Protein AF-A0A8T4R463-F1 (afdb_monomer_lite)

Sequence (138 aa):
LLFAGKDFIAYKFAEGEYIKDYVLQQGRKNIISALKETFRQCFILDKMKLTKEEMHRPLKHVIIGRNKVTLIDFERGHYDMSPKNVTQFCQFIRTGRFAEALKNKKIFIDEALLLSLAKDYKKQPTGKNFRRIRALLK

pLDDT: mean 96.03, std 2.47, range [83.25, 98.56]

Structure (mmCIF, N/CA/C/O backbone):
data_AF-A0A8T4R463-F1
#
_entry.id   AF-A0A8T4R463-F1
#
loop_
_atom_site.group_PDB
_atom_site.id
_atom_site.type_symbol
_atom_site.label_atom_id
_atom_site.label_alt_id
_atom_site.label_comp_id
_atom_site.label_asym_id
_atom_site.label_entity_id
_atom_site.label_seq_id
_atom_site.pdbx_PDB_ins_code
_atom_site.Cartn_x
_atom_site.Cartn_y
_atom_site.Cartn_z
_atom_site.occupancy
_atom_site.B_iso_or_equiv
_atom_site.auth_seq_id
_atom_site.auth_comp_id
_atom_site.auth_asym_id
_atom_site.auth_atom_id
_atom_site.pdbx_PDB_model_num
ATOM 1 N N . LEU A 1 1 ? 2.125 -18.897 -13.673 1.00 86.81 1 LEU A N 1
ATOM 2 C CA . LEU A 1 1 ? 1.768 -18.821 -15.105 1.00 86.81 1 LEU A CA 1
ATOM 3 C C . LEU A 1 1 ? 1.261 -20.197 -15.522 1.00 86.81 1 LEU A C 1
ATOM 5 O O . LEU A 1 1 ? 1.784 -21.164 -14.987 1.00 86.81 1 LEU A O 1
ATOM 9 N N . LEU A 1 2 ? 0.224 -20.287 -16.356 1.00 93.75 2 LEU A N 1
ATOM 10 C CA . LEU A 1 2 ? -0.285 -21.556 -16.895 1.00 93.75 2 LEU A CA 1
ATOM 11 C C . LEU A 1 2 ? 0.281 -21.800 -18.298 1.00 93.75 2 LEU A C 1
ATOM 13 O O . LEU A 1 2 ? 0.847 -22.855 -18.542 1.00 93.75 2 LEU A O 1
ATOM 17 N N . PHE A 1 3 ? 0.183 -20.809 -19.184 1.00 95.00 3 PHE A N 1
ATOM 18 C CA . PHE A 1 3 ? 0.837 -20.799 -20.494 1.00 95.00 3 PHE A CA 1
ATOM 19 C C . PHE A 1 3 ? 0.942 -19.358 -21.012 1.00 95.00 3 PHE A C 1
ATOM 21 O O . PHE A 1 3 ? 0.271 -18.461 -20.502 1.00 95.00 3 PHE A O 1
ATOM 28 N N . ALA A 1 4 ? 1.805 -19.121 -21.993 1.00 95.31 4 ALA A N 1
ATOM 29 C CA . ALA A 1 4 ? 1.944 -17.836 -22.667 1.00 95.31 4 ALA A CA 1
ATOM 30 C C . ALA A 1 4 ? 2.106 -18.076 -24.169 1.00 95.31 4 ALA A C 1
ATOM 32 O O . ALA A 1 4 ? 2.756 -19.038 -24.574 1.00 95.31 4 ALA A O 1
ATOM 33 N N . GLY A 1 5 ? 1.485 -17.220 -24.970 1.00 95.25 5 GLY A N 1
ATOM 34 C CA . GLY A 1 5 ? 1.681 -17.152 -26.411 1.00 95.25 5 GLY A CA 1
ATOM 35 C C . GLY A 1 5 ? 2.408 -15.869 -26.793 1.00 95.25 5 GLY A C 1
ATOM 36 O O . GLY A 1 5 ? 2.876 -15.126 -25.933 1.00 95.25 5 GLY A O 1
ATOM 37 N N . LYS A 1 6 ? 2.465 -15.593 -28.096 1.00 94.44 6 LYS A N 1
ATOM 38 C CA . LYS A 1 6 ? 3.081 -14.371 -28.628 1.00 94.44 6 LYS A CA 1
ATOM 39 C C . LYS A 1 6 ? 2.436 -13.097 -28.063 1.00 94.44 6 LYS A C 1
ATOM 41 O O . LYS A 1 6 ? 3.151 -12.185 -27.671 1.00 94.44 6 LYS A O 1
ATOM 46 N N . ASP A 1 7 ? 1.106 -13.088 -27.971 1.00 94.50 7 ASP A N 1
ATOM 47 C CA . ASP A 1 7 ? 0.318 -11.885 -27.666 1.00 94.50 7 ASP A CA 1
ATOM 48 C C . ASP A 1 7 ? -0.610 -12.064 -26.451 1.00 94.50 7 ASP A C 1
ATOM 50 O O . ASP A 1 7 ? -1.527 -11.277 -26.233 1.00 94.50 7 ASP A O 1
ATOM 54 N N . PHE A 1 8 ? -0.414 -13.119 -25.652 1.00 91.62 8 PHE A N 1
ATOM 55 C CA . PHE A 1 8 ? -1.233 -13.347 -24.463 1.00 91.62 8 PHE A CA 1
ATOM 56 C C . PHE A 1 8 ? -0.485 -14.115 -23.371 1.00 91.62 8 PHE A C 1
ATOM 58 O O . PHE A 1 8 ? 0.406 -14.925 -23.633 1.00 91.62 8 PHE A O 1
ATOM 65 N N . ILE A 1 9 ? -0.926 -13.922 -22.128 1.00 93.00 9 ILE A N 1
ATOM 66 C CA . ILE A 1 9 ? -0.536 -14.741 -20.980 1.00 93.00 9 ILE A CA 1
ATOM 67 C C . ILE A 1 9 ? -1.785 -15.317 -20.316 1.00 93.00 9 ILE A C 1
ATOM 69 O O . ILE A 1 9 ? -2.769 -14.618 -20.090 1.00 93.00 9 ILE A O 1
ATOM 73 N N . ALA A 1 10 ? -1.738 -16.593 -19.959 1.00 93.75 10 ALA A N 1
ATOM 74 C CA . ALA A 1 10 ? -2.758 -17.257 -19.169 1.00 93.75 10 ALA A CA 1
ATOM 75 C C . ALA A 1 10 ? -2.162 -17.636 -17.814 1.00 93.75 10 ALA A C 1
ATOM 77 O O . ALA A 1 10 ? -1.112 -18.275 -17.717 1.00 93.75 10 ALA A O 1
ATOM 78 N N . TYR A 1 11 ? -2.823 -17.246 -16.733 1.00 93.62 11 TYR A N 1
ATOM 79 C CA . TYR A 1 11 ? -2.391 -17.528 -15.370 1.00 93.62 11 TYR A CA 1
ATOM 80 C C . TYR A 1 11 ? -3.568 -18.013 -14.533 1.00 93.62 11 TYR A C 1
ATOM 82 O O . TYR A 1 11 ? -4.726 -17.892 -14.925 1.00 93.62 11 TYR A O 1
ATOM 90 N N . LYS A 1 12 ? -3.262 -18.614 -13.380 1.00 93.12 12 LYS A N 1
ATOM 91 C CA . LYS A 1 12 ? -4.287 -19.132 -12.476 1.00 93.12 12 LYS A CA 1
ATOM 92 C C . LYS A 1 12 ? -5.266 -18.016 -12.124 1.00 93.12 12 LYS A C 1
ATOM 94 O O . LYS A 1 12 ? -4.830 -16.943 -11.704 1.00 93.12 12 LYS A O 1
ATOM 99 N N . PHE A 1 13 ? -6.560 -18.309 -12.241 1.00 93.69 13 PHE A N 1
ATOM 100 C CA . PHE A 1 13 ? -7.614 -17.373 -11.881 1.00 93.69 13 PHE A CA 1
ATOM 101 C C . PHE A 1 13 ? -7.396 -16.829 -10.460 1.00 93.69 13 PHE A C 1
ATOM 103 O O . PHE A 1 13 ? -7.123 -17.567 -9.502 1.00 93.69 13 PHE A O 1
ATOM 110 N N . ALA A 1 14 ? -7.447 -15.506 -10.340 1.00 94.69 14 ALA A N 1
ATOM 111 C CA . ALA A 1 14 ? -7.327 -14.822 -9.068 1.00 94.69 14 ALA A CA 1
ATOM 112 C C . ALA A 1 14 ? -8.698 -14.821 -8.383 1.00 94.69 14 ALA A C 1
ATOM 114 O O . ALA A 1 14 ? -9.494 -13.911 -8.567 1.00 94.69 14 ALA A O 1
ATOM 115 N N . GLU A 1 15 ? -8.971 -15.868 -7.608 1.00 95.12 15 GLU A N 1
ATOM 116 C CA . GLU A 1 15 ? -10.183 -15.957 -6.791 1.00 95.12 15 GLU A CA 1
ATOM 117 C C . GLU A 1 15 ? -10.199 -14.883 -5.695 1.00 95.12 15 GLU A C 1
ATOM 119 O O . GLU A 1 15 ? -9.210 -14.710 -4.970 1.00 95.12 15 GLU A O 1
ATOM 124 N N . GLY A 1 16 ? -11.338 -14.208 -5.539 1.00 96.62 16 GLY A N 1
ATOM 125 C CA . GLY A 1 16 ? -11.571 -13.234 -4.479 1.00 96.62 16 GLY A CA 1
ATOM 126 C C . GLY A 1 16 ? -12.399 -12.039 -4.930 1.00 96.62 16 GLY A C 1
ATOM 127 O O . GLY A 1 16 ? -12.944 -12.010 -6.031 1.00 96.62 16 GLY A O 1
ATOM 128 N N . GLU A 1 17 ? -12.458 -11.035 -4.063 1.00 97.31 17 GLU A N 1
ATOM 129 C CA . GLU A 1 17 ? -13.147 -9.772 -4.319 1.00 97.31 17 GLU A CA 1
ATOM 130 C C . GLU A 1 17 ? -12.141 -8.666 -4.637 1.00 97.31 17 GLU A C 1
ATOM 132 O O . GLU A 1 17 ? -11.020 -8.652 -4.121 1.00 97.31 17 GLU A O 1
ATOM 137 N N . TYR A 1 18 ? -12.541 -7.685 -5.443 1.00 98.19 18 TYR A N 1
ATOM 138 C CA . TYR A 1 18 ? -11.730 -6.486 -5.621 1.00 98.19 18 TYR A CA 1
ATOM 139 C C . TYR A 1 18 ? -11.623 -5.694 -4.316 1.00 98.19 18 TYR A C 1
ATOM 141 O O . TYR A 1 18 ? -12.586 -5.597 -3.557 1.00 98.19 18 TYR A O 1
ATOM 149 N N . ILE A 1 19 ? -10.481 -5.040 -4.087 1.00 97.81 19 ILE A N 1
ATOM 150 C CA . ILE A 1 19 ? -10.226 -4.247 -2.870 1.00 97.81 19 ILE A CA 1
ATOM 151 C C . ILE A 1 19 ? -11.325 -3.221 -2.558 1.00 97.81 19 ILE A C 1
ATOM 153 O O . ILE A 1 19 ? -11.635 -2.985 -1.390 1.00 97.81 19 ILE A O 1
ATOM 157 N N . LYS A 1 20 ? -11.934 -2.635 -3.597 1.00 96.69 20 LYS A N 1
ATOM 158 C CA . LYS A 1 20 ? -13.023 -1.658 -3.470 1.00 96.69 20 LYS A CA 1
ATOM 159 C C . LYS A 1 20 ? -14.304 -2.259 -2.884 1.00 96.69 20 LYS A C 1
ATOM 161 O O . LYS A 1 20 ? -15.033 -1.551 -2.203 1.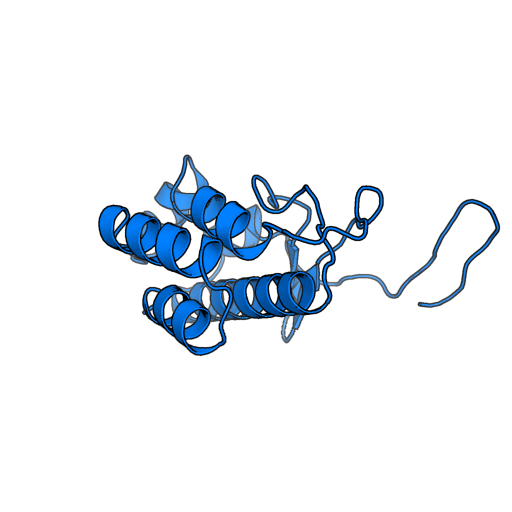00 96.69 20 LYS A O 1
ATOM 166 N N . ASP A 1 21 ? -14.563 -3.535 -3.154 1.00 97.62 21 ASP A N 1
ATOM 167 C CA . ASP A 1 21 ? -15.763 -4.246 -2.712 1.00 97.62 21 ASP A CA 1
ATOM 168 C C . ASP A 1 21 ? -15.480 -4.925 -1.361 1.00 97.62 21 ASP A C 1
ATOM 170 O O . ASP A 1 21 ? -16.242 -4.764 -0.406 1.00 97.62 21 ASP A O 1
ATOM 174 N N . TYR A 1 22 ? -14.293 -5.526 -1.224 1.00 97.88 22 TYR A N 1
ATOM 175 C CA . TYR A 1 22 ? -13.817 -6.165 0.003 1.00 97.88 22 TYR A CA 1
ATOM 176 C C . TYR A 1 22 ? -13.846 -5.218 1.212 1.00 97.88 22 TYR A C 1
ATOM 178 O O . TYR A 1 22 ? -14.280 -5.597 2.300 1.00 97.88 22 TYR A O 1
ATOM 186 N N . VAL A 1 23 ? -13.420 -3.957 1.043 1.00 97.19 23 VAL A N 1
ATOM 187 C CA . VAL A 1 23 ? -13.422 -2.966 2.136 1.00 97.19 23 VAL A CA 1
ATOM 188 C C . VAL A 1 23 ? -14.831 -2.637 2.636 1.00 97.19 23 VAL A C 1
ATOM 190 O O . VAL A 1 23 ? -14.988 -2.267 3.796 1.00 97.19 23 VAL A O 1
ATOM 193 N N . LEU A 1 24 ? -15.860 -2.786 1.798 1.00 97.00 24 LEU A N 1
ATOM 194 C CA . LEU A 1 24 ? -17.250 -2.511 2.167 1.00 97.00 24 LEU A CA 1
ATOM 195 C C . LEU A 1 24 ? -17.873 -3.688 2.919 1.00 97.00 24 LEU A C 1
ATOM 197 O O . LEU A 1 24 ? -18.647 -3.481 3.855 1.00 97.00 24 LEU A O 1
ATOM 201 N N . GLN A 1 25 ? -17.496 -4.913 2.566 1.00 96.19 25 GLN A N 1
ATOM 202 C CA . GLN A 1 25 ? -18.126 -6.130 3.080 1.00 96.19 25 GLN A CA 1
ATOM 203 C C . GLN A 1 25 ? -17.433 -6.673 4.334 1.00 96.19 25 GLN A C 1
ATOM 205 O O . GLN A 1 25 ? -18.081 -7.200 5.235 1.00 96.19 25 GLN A O 1
ATOM 210 N N . GLN A 1 26 ? -16.118 -6.494 4.447 1.00 96.94 26 GLN A N 1
ATOM 211 C CA . GLN A 1 26 ? -15.324 -7.194 5.452 1.00 96.94 26 GLN A CA 1
ATOM 212 C C . GLN A 1 26 ? -15.195 -6.433 6.776 1.00 96.94 26 GLN A C 1
ATOM 214 O O . GLN A 1 26 ? -15.490 -5.237 6.895 1.00 96.94 26 GLN A O 1
ATOM 219 N N . GLY A 1 27 ? -14.762 -7.160 7.809 1.00 96.81 27 GLY A N 1
ATOM 220 C CA . GLY A 1 27 ? -14.468 -6.613 9.130 1.00 96.81 27 GLY A CA 1
ATOM 221 C C . GLY A 1 27 ? -13.092 -5.944 9.206 1.00 96.81 27 GLY A C 1
ATOM 222 O O . GLY A 1 27 ? -12.172 -6.277 8.457 1.00 96.81 27 GLY A O 1
ATOM 223 N N . ARG A 1 28 ? -12.926 -5.038 10.181 1.00 97.06 28 ARG A N 1
ATOM 224 C CA . ARG A 1 28 ? -11.710 -4.230 10.405 1.00 97.06 28 ARG A CA 1
ATOM 225 C C . ARG A 1 28 ? -10.406 -5.037 10.303 1.00 97.06 28 ARG A C 1
ATOM 227 O O . ARG A 1 28 ? -9.499 -4.654 9.569 1.00 97.06 28 ARG A O 1
ATOM 234 N N . LYS A 1 29 ? -10.316 -6.166 11.018 1.00 96.69 29 LYS A N 1
ATOM 235 C CA . LYS A 1 29 ? -9.112 -7.018 11.074 1.00 96.69 29 LYS A CA 1
ATOM 236 C C . LYS A 1 29 ? -8.715 -7.555 9.694 1.00 96.69 29 LYS A C 1
ATOM 238 O O . LYS A 1 29 ? -7.538 -7.518 9.341 1.00 96.69 29 LYS A O 1
ATOM 243 N N . ASN A 1 30 ? -9.696 -8.007 8.914 1.00 97.06 30 ASN A N 1
ATOM 244 C CA . ASN A 1 30 ? -9.486 -8.558 7.575 1.00 97.06 30 ASN A CA 1
ATOM 245 C C . ASN A 1 30 ? -9.011 -7.471 6.607 1.00 97.06 30 ASN A C 1
ATOM 247 O O . ASN A 1 30 ? -8.016 -7.657 5.909 1.00 97.06 30 ASN A O 1
ATOM 251 N N . ILE A 1 31 ? -9.654 -6.300 6.644 1.00 97.81 31 ILE A N 1
ATOM 252 C CA . ILE A 1 31 ? -9.272 -5.140 5.830 1.00 97.81 31 ILE A CA 1
ATOM 253 C C . ILE A 1 31 ? -7.832 -4.716 6.133 1.00 97.81 31 ILE A C 1
ATOM 255 O O . ILE A 1 31 ? -7.029 -4.559 5.217 1.00 97.81 31 ILE A O 1
ATOM 259 N N . ILE A 1 32 ? -7.468 -4.583 7.412 1.00 97.69 32 ILE A N 1
ATOM 260 C CA . ILE A 1 32 ? -6.102 -4.221 7.818 1.00 97.69 32 ILE A CA 1
ATOM 261 C C . ILE A 1 32 ? -5.085 -5.243 7.317 1.00 97.69 32 ILE A C 1
ATOM 263 O O . ILE A 1 32 ? -4.022 -4.856 6.830 1.00 97.69 32 ILE A O 1
ATOM 267 N N . SER A 1 33 ? -5.394 -6.536 7.430 1.00 97.06 33 SER A N 1
ATOM 268 C CA . SER A 1 33 ? -4.511 -7.601 6.951 1.00 97.06 33 SER A CA 1
ATOM 269 C C . SER A 1 33 ? -4.297 -7.498 5.437 1.00 97.06 33 SER A C 1
ATOM 271 O O . SER A 1 33 ? -3.154 -7.470 4.979 1.00 97.06 33 SER A O 1
ATOM 273 N N . ALA A 1 34 ? -5.373 -7.305 4.668 1.00 97.94 34 ALA A N 1
ATOM 274 C CA . ALA A 1 34 ? -5.300 -7.128 3.221 1.00 97.94 34 ALA A CA 1
ATOM 275 C C . ALA A 1 34 ? -4.510 -5.872 2.810 1.00 97.94 34 ALA A C 1
ATOM 277 O O . ALA A 1 34 ? -3.671 -5.936 1.911 1.00 97.94 34 ALA A O 1
ATOM 278 N N . LEU A 1 35 ? -4.712 -4.738 3.490 1.00 98.06 35 LEU A N 1
ATOM 279 C CA . LEU A 1 35 ? -3.945 -3.513 3.237 1.00 98.06 35 LEU A CA 1
ATOM 280 C C . LEU A 1 35 ? -2.456 -3.698 3.551 1.00 98.06 35 LEU A C 1
ATOM 282 O O . LEU A 1 35 ? -1.609 -3.293 2.756 1.00 98.06 35 LEU A O 1
ATOM 286 N N . LYS A 1 36 ? -2.117 -4.336 4.681 1.00 97.94 36 LYS A N 1
ATOM 287 C CA . LYS A 1 36 ? -0.723 -4.632 5.057 1.00 97.94 36 LYS A CA 1
ATOM 288 C C . LYS A 1 36 ? -0.042 -5.540 4.042 1.00 97.94 36 LYS A C 1
ATOM 290 O O . LYS A 1 36 ? 1.127 -5.319 3.728 1.00 97.94 36 LYS A O 1
ATOM 295 N N . GLU A 1 37 ? -0.761 -6.538 3.545 1.00 98.25 37 GLU A N 1
ATOM 296 C CA . GLU A 1 37 ? -0.257 -7.446 2.523 1.00 98.25 37 GLU A CA 1
ATOM 297 C C . GLU A 1 37 ? -0.095 -6.741 1.168 1.00 98.25 37 GLU A C 1
ATOM 299 O O . GLU A 1 37 ? 0.945 -6.881 0.529 1.00 98.25 37 GLU A O 1
ATOM 304 N N . THR A 1 38 ? -1.045 -5.887 0.778 1.00 98.44 38 THR A N 1
ATOM 305 C CA . THR A 1 38 ? -0.930 -5.057 -0.435 1.00 98.44 38 THR A CA 1
ATOM 306 C C . THR A 1 38 ? 0.300 -4.149 -0.359 1.00 98.44 38 THR A C 1
ATOM 308 O O . THR A 1 38 ? 1.121 -4.132 -1.273 1.00 98.44 38 THR A O 1
ATOM 311 N N . PHE A 1 39 ? 0.508 -3.470 0.777 1.00 98.56 39 PHE A N 1
ATOM 312 C CA . PHE A 1 39 ? 1.717 -2.682 1.031 1.00 98.56 39 PHE A CA 1
ATOM 313 C C . PHE A 1 39 ? 2.999 -3.514 0.930 1.00 98.56 39 PHE A C 1
ATOM 315 O O . PHE A 1 39 ? 3.993 -3.036 0.384 1.00 98.56 39 PHE A O 1
ATOM 322 N N . ARG A 1 40 ? 2.995 -4.749 1.449 1.00 98.44 40 ARG A N 1
ATOM 323 C CA . ARG A 1 40 ? 4.145 -5.660 1.364 1.00 98.44 40 ARG A CA 1
ATOM 324 C C . ARG A 1 40 ? 4.479 -5.986 -0.089 1.00 98.44 40 ARG A C 1
ATOM 326 O O . ARG A 1 40 ? 5.653 -5.945 -0.445 1.00 98.44 40 ARG A O 1
ATOM 333 N N . GLN A 1 41 ? 3.476 -6.263 -0.919 1.00 98.50 41 GLN A N 1
ATOM 334 C CA . GLN A 1 41 ? 3.686 -6.526 -2.343 1.00 98.50 41 GLN A CA 1
ATOM 335 C C . GLN A 1 41 ? 4.195 -5.280 -3.075 1.00 98.50 41 GLN A C 1
ATOM 337 O O . GLN A 1 41 ? 5.196 -5.384 -3.777 1.00 98.50 41 GLN A O 1
ATOM 342 N N . CYS A 1 42 ? 3.632 -4.091 -2.823 1.00 98.50 42 CYS A N 1
ATOM 343 C CA . CYS A 1 42 ? 4.177 -2.834 -3.356 1.00 98.50 42 CYS A CA 1
ATOM 344 C C . CYS A 1 42 ? 5.653 -2.632 -2.992 1.00 98.50 42 CYS A C 1
ATOM 346 O O . CYS A 1 42 ? 6.450 -2.228 -3.831 1.00 98.50 42 CYS A O 1
ATOM 348 N N . PHE A 1 43 ? 6.028 -2.925 -1.745 1.00 98.50 43 PHE A N 1
ATOM 349 C CA . PHE A 1 43 ? 7.413 -2.814 -1.292 1.00 98.50 43 PHE A CA 1
ATOM 350 C C . PHE A 1 43 ? 8.342 -3.800 -2.007 1.00 98.50 43 PHE A C 1
ATOM 352 O O . PHE A 1 43 ? 9.469 -3.442 -2.340 1.00 98.50 43 PHE A O 1
ATOM 359 N N . ILE A 1 44 ? 7.878 -5.025 -2.268 1.00 98.25 44 ILE A N 1
ATOM 360 C CA . ILE A 1 44 ? 8.632 -6.010 -3.052 1.00 98.25 44 ILE A CA 1
ATOM 361 C C . ILE A 1 44 ? 8.847 -5.501 -4.480 1.00 98.25 44 ILE A C 1
ATOM 363 O O . ILE A 1 44 ? 9.983 -5.526 -4.946 1.00 98.25 44 ILE A O 1
ATOM 367 N N . LEU A 1 45 ? 7.806 -4.972 -5.132 1.00 98.06 45 LEU A N 1
ATOM 368 C CA . LEU A 1 45 ? 7.931 -4.375 -6.467 1.00 98.06 45 LEU A CA 1
ATOM 369 C C . LEU A 1 45 ? 8.948 -3.226 -6.474 1.00 98.06 45 LEU A C 1
ATOM 371 O O . LEU A 1 45 ? 9.857 -3.208 -7.303 1.00 98.06 45 LEU A O 1
ATOM 375 N N . ASP A 1 46 ? 8.875 -2.329 -5.485 1.00 98.12 46 ASP A N 1
ATOM 376 C CA . ASP A 1 46 ? 9.825 -1.221 -5.366 1.00 98.12 46 ASP A CA 1
ATOM 377 C C . ASP A 1 46 ? 11.274 -1.712 -5.171 1.00 98.12 46 ASP A C 1
ATOM 379 O O . ASP A 1 46 ? 12.220 -1.142 -5.723 1.00 98.12 46 ASP A O 1
ATOM 383 N N . LYS A 1 47 ? 11.471 -2.790 -4.400 1.00 97.81 47 LYS A N 1
ATOM 384 C CA . LYS A 1 47 ? 12.786 -3.420 -4.208 1.00 97.81 47 LYS A CA 1
ATOM 385 C C . LYS A 1 47 ? 13.314 -4.090 -5.470 1.00 97.81 47 LYS A C 1
ATOM 387 O O . LYS A 1 47 ? 14.517 -4.038 -5.704 1.00 97.81 47 LYS A O 1
ATOM 392 N N . MET A 1 48 ? 12.426 -4.666 -6.272 1.00 97.56 48 MET A N 1
ATOM 393 C CA . MET A 1 48 ? 12.742 -5.279 -7.562 1.00 97.56 48 MET A CA 1
ATOM 394 C C . MET A 1 48 ? 12.933 -4.257 -8.687 1.00 97.56 48 MET A C 1
ATOM 396 O O . MET A 1 48 ? 13.160 -4.664 -9.822 1.00 97.56 48 MET A O 1
ATOM 400 N N . LYS A 1 49 ? 12.844 -2.949 -8.390 1.00 97.75 49 LYS A N 1
ATOM 401 C CA . LYS A 1 49 ? 12.906 -1.881 -9.397 1.00 97.75 49 LYS A CA 1
ATOM 402 C C . LYS A 1 49 ? 11.814 -2.016 -10.455 1.00 97.75 49 LYS A C 1
ATOM 404 O O . LYS A 1 49 ? 12.039 -1.688 -11.608 1.00 97.75 49 LYS A O 1
ATOM 409 N N . LEU A 1 50 ? 10.634 -2.495 -10.060 1.00 97.38 50 LEU A N 1
ATOM 410 C CA . LEU A 1 50 ? 9.476 -2.640 -10.935 1.00 97.38 50 LEU A CA 1
ATOM 411 C C . LEU A 1 50 ? 8.405 -1.625 -10.535 1.00 97.38 50 LEU A C 1
ATOM 413 O O . LEU A 1 50 ? 7.948 -1.636 -9.393 1.00 97.38 50 LEU A O 1
ATOM 417 N N . THR A 1 51 ? 7.965 -0.773 -11.457 1.00 95.94 51 THR A N 1
ATOM 418 C CA . THR A 1 51 ? 6.744 0.028 -11.284 1.00 95.94 51 THR A CA 1
ATOM 419 C C . THR A 1 51 ? 5.565 -0.695 -11.922 1.00 95.94 51 THR A C 1
ATOM 421 O O . THR A 1 51 ? 5.707 -1.301 -12.981 1.00 95.94 51 THR A O 1
ATOM 424 N N . LYS A 1 52 ? 4.398 -0.661 -11.272 1.00 93.31 52 LYS A N 1
ATOM 425 C CA . LYS A 1 52 ? 3.132 -1.153 -11.837 1.00 93.31 52 LYS A CA 1
ATOM 426 C C . LYS A 1 52 ? 2.339 -0.041 -12.538 1.00 93.31 52 LYS A C 1
ATOM 428 O O . LYS A 1 52 ? 1.368 -0.343 -13.219 1.00 93.31 52 LYS A O 1
ATOM 433 N N . GLU A 1 53 ? 2.677 1.228 -12.294 1.00 91.81 53 GLU A N 1
ATOM 434 C CA . GLU A 1 53 ? 1.930 2.441 -12.689 1.00 91.81 53 GLU A CA 1
ATOM 435 C C . GLU A 1 53 ? 0.511 2.597 -12.089 1.00 91.81 53 GLU A C 1
ATOM 437 O O . GLU A 1 53 ? 0.047 3.717 -11.890 1.00 91.81 53 GLU A O 1
ATOM 442 N N . GLU A 1 54 ? -0.141 1.516 -11.651 1.00 92.38 54 GLU A N 1
ATOM 443 C CA . GLU A 1 54 ? -1.566 1.511 -11.271 1.00 92.38 54 GLU A CA 1
ATOM 444 C C . GLU A 1 54 ? -1.879 1.565 -9.774 1.00 92.38 54 GLU A C 1
ATOM 446 O O . GLU A 1 54 ? -3.041 1.468 -9.365 1.00 92.38 54 GLU A O 1
ATOM 451 N N . MET A 1 55 ? -0.876 1.742 -8.911 1.00 96.12 55 MET A N 1
ATOM 452 C CA . MET A 1 55 ? -1.112 1.705 -7.462 1.00 96.12 55 MET A CA 1
ATOM 453 C C . MET A 1 55 ? -1.742 2.985 -6.902 1.00 96.12 55 MET A C 1
ATOM 455 O O . MET A 1 55 ? -2.089 3.025 -5.723 1.00 96.12 55 MET A O 1
ATOM 459 N N . HIS A 1 56 ? -1.937 4.014 -7.732 1.00 93.00 56 HIS A N 1
ATOM 460 C CA . HIS A 1 56 ? -2.615 5.259 -7.360 1.00 93.00 56 HIS A CA 1
ATOM 461 C C . HIS A 1 56 ? -4.150 5.132 -7.436 1.00 93.00 56 HIS A C 1
ATOM 463 O O . HIS A 1 56 ? -4.864 5.898 -6.787 1.00 93.00 56 HIS A O 1
ATOM 469 N N . ARG A 1 57 ? -4.667 4.137 -8.180 1.00 93.12 57 ARG A N 1
ATOM 470 C CA . ARG A 1 57 ? -6.098 3.792 -8.256 1.00 93.12 57 ARG A CA 1
ATOM 471 C C . ARG A 1 57 ? -6.325 2.276 -8.452 1.00 93.12 57 ARG A C 1
ATOM 473 O O . ARG A 1 57 ? -7.009 1.868 -9.389 1.00 93.12 57 ARG A O 1
ATOM 480 N N . PRO A 1 58 ? -5.858 1.403 -7.541 1.00 95.12 58 PRO A N 1
ATOM 481 C CA . PRO A 1 58 ? -5.861 -0.050 -7.721 1.00 95.12 58 PRO A CA 1
ATOM 482 C C . PRO A 1 58 ? -7.234 -0.712 -7.478 1.00 95.12 58 PRO A C 1
ATOM 484 O O . PRO A 1 58 ? -7.307 -1.881 -7.106 1.00 95.12 58 PRO A O 1
ATOM 487 N N . LEU A 1 59 ? -8.338 0.014 -7.689 1.00 95.12 59 LEU A N 1
ATOM 488 C CA . LEU A 1 59 ? -9.706 -0.390 -7.338 1.00 95.12 59 LEU A CA 1
ATOM 489 C C . LEU A 1 59 ? -10.113 -1.755 -7.916 1.00 95.12 59 LEU A C 1
ATOM 491 O O . LEU A 1 59 ? -10.886 -2.459 -7.276 1.00 95.12 59 LEU A O 1
ATOM 495 N N . LYS A 1 60 ? -9.601 -2.111 -9.102 1.00 95.56 60 LYS A N 1
ATOM 496 C CA . LYS A 1 60 ? -9.799 -3.411 -9.768 1.00 95.56 60 LYS A CA 1
ATOM 497 C C . LYS A 1 60 ? -8.492 -4.190 -9.986 1.00 95.56 60 LYS A C 1
ATOM 499 O O . LYS A 1 60 ? -8.506 -5.244 -10.603 1.00 95.56 60 LYS A O 1
ATOM 504 N N . HIS A 1 61 ? -7.365 -3.686 -9.482 1.00 96.44 61 HIS A N 1
ATOM 505 C CA . HIS A 1 61 ? -6.037 -4.274 -9.714 1.00 96.44 61 HIS A CA 1
ATOM 506 C C . HIS A 1 61 ? -5.502 -5.043 -8.500 1.00 96.44 61 HIS A C 1
ATOM 508 O O . HIS A 1 61 ? -4.421 -5.625 -8.563 1.00 96.44 61 HIS A O 1
ATOM 514 N N . VAL A 1 62 ? -6.250 -5.040 -7.395 1.00 98.06 62 VAL A N 1
ATOM 515 C CA . VAL A 1 62 ? -5.968 -5.806 -6.179 1.00 98.06 62 VAL A CA 1
ATOM 516 C C . VAL A 1 62 ? -7.175 -6.695 -5.903 1.00 98.06 62 VAL A C 1
ATOM 518 O O . VAL A 1 62 ? -8.267 -6.188 -5.636 1.00 98.06 62 VAL A O 1
ATOM 521 N N . ILE A 1 63 ? -6.968 -8.009 -5.962 1.00 98.25 63 ILE A N 1
ATOM 522 C CA . ILE A 1 63 ? -7.968 -9.025 -5.624 1.00 98.25 63 ILE A CA 1
ATOM 523 C C . ILE A 1 63 ? -7.595 -9.657 -4.288 1.00 98.25 63 ILE A C 1
ATOM 525 O O . ILE A 1 63 ? -6.450 -10.062 -4.078 1.00 98.25 63 ILE A O 1
ATOM 529 N N . ILE A 1 64 ? -8.561 -9.753 -3.382 1.00 98.38 64 ILE A N 1
ATOM 530 C CA . ILE A 1 64 ? -8.387 -10.300 -2.043 1.00 98.38 64 ILE A CA 1
ATOM 531 C C . ILE A 1 64 ? -9.209 -11.581 -1.949 1.00 98.38 64 ILE A C 1
ATOM 533 O O . ILE A 1 64 ? -10.437 -11.557 -1.904 1.00 98.38 64 ILE A O 1
ATOM 537 N N . GLY A 1 65 ? -8.504 -12.709 -1.953 1.00 95.25 65 GLY A N 1
ATOM 538 C CA . GLY A 1 65 ? -9.077 -14.027 -1.715 1.00 95.25 65 GLY A CA 1
ATOM 539 C C . GLY A 1 65 ? -8.997 -14.416 -0.241 1.00 95.25 65 GLY A C 1
ATOM 540 O O . GLY A 1 65 ? -8.499 -13.667 0.599 1.00 95.25 65 GLY A O 1
ATOM 541 N N . ARG A 1 66 ? -9.427 -15.643 0.074 1.00 89.00 66 ARG A N 1
ATOM 542 C CA . ARG A 1 66 ? -9.484 -16.159 1.454 1.00 89.00 66 ARG A CA 1
ATOM 543 C C . ARG A 1 66 ? -8.150 -16.051 2.207 1.00 89.00 66 ARG A C 1
ATOM 545 O O . ARG A 1 66 ? -8.141 -15.644 3.360 1.00 89.00 66 ARG A O 1
ATOM 552 N N . ASN A 1 67 ? -7.041 -16.387 1.541 1.00 87.94 67 ASN A N 1
ATOM 553 C CA . ASN A 1 67 ? -5.706 -16.477 2.154 1.00 87.94 67 ASN A CA 1
ATOM 554 C C . ASN A 1 67 ? -4.613 -15.719 1.379 1.00 87.94 67 ASN A C 1
ATOM 556 O O . ASN A 1 67 ? -3.430 -15.885 1.667 1.00 87.94 67 ASN A O 1
ATOM 560 N N . LYS A 1 68 ? -4.972 -14.934 0.355 1.00 94.62 68 LYS A N 1
ATOM 561 C CA . LYS A 1 68 ? -3.989 -14.228 -0.477 1.00 94.62 68 LYS A CA 1
ATOM 562 C C . LYS A 1 68 ? -4.531 -12.909 -1.004 1.00 94.62 68 LYS A C 1
ATOM 564 O O . LYS A 1 68 ? -5.699 -12.812 -1.369 1.00 94.62 68 LYS A O 1
ATOM 569 N N . VAL A 1 69 ? -3.641 -11.934 -1.125 1.00 98.00 69 VAL A N 1
ATOM 570 C CA . VAL A 1 69 ? -3.846 -10.754 -1.968 1.00 98.00 69 VAL A CA 1
ATOM 571 C C . VAL A 1 69 ? -3.114 -11.000 -3.280 1.00 98.00 69 VAL A C 1
ATOM 573 O O . VAL A 1 69 ? -1.972 -11.454 -3.272 1.00 98.00 69 VAL A O 1
ATOM 576 N N . THR A 1 70 ? -3.769 -10.730 -4.401 1.00 97.62 70 THR A N 1
ATOM 577 C CA . THR A 1 70 ? -3.204 -10.887 -5.741 1.00 97.62 70 THR A CA 1
ATOM 578 C C . THR A 1 70 ? -3.257 -9.540 -6.449 1.00 97.62 70 THR A C 1
ATOM 580 O O . THR A 1 70 ? -4.343 -9.005 -6.677 1.00 97.62 70 THR A O 1
ATOM 583 N N . LEU A 1 71 ? -2.092 -8.987 -6.790 1.00 97.06 71 LEU A N 1
ATOM 584 C CA . LEU A 1 71 ? -2.009 -7.893 -7.755 1.00 97.06 71 LEU A CA 1
ATOM 585 C C . LEU A 1 71 ? -2.199 -8.471 -9.157 1.00 97.06 71 LEU A C 1
ATOM 587 O O . LEU A 1 71 ? -1.597 -9.493 -9.486 1.00 97.06 71 LEU A O 1
ATOM 591 N N . ILE A 1 72 ? -3.029 -7.829 -9.970 1.00 95.38 72 ILE A N 1
ATOM 592 C CA . ILE A 1 72 ? -3.269 -8.220 -11.362 1.00 95.38 72 ILE A CA 1
ATOM 593 C C . ILE A 1 72 ? -3.023 -7.045 -12.302 1.00 95.38 72 ILE A C 1
ATOM 595 O O . ILE A 1 72 ? -2.886 -5.905 -11.847 1.00 95.38 72 ILE A O 1
ATOM 599 N N . ASP A 1 73 ? -3.016 -7.339 -13.603 1.00 92.19 73 ASP A N 1
ATOM 600 C CA . ASP A 1 73 ? -2.811 -6.369 -14.680 1.00 92.19 73 ASP A CA 1
ATOM 601 C C . ASP A 1 73 ? -1.449 -5.659 -14.557 1.00 92.19 73 ASP A C 1
ATOM 603 O O . ASP A 1 73 ? -1.304 -4.591 -13.961 1.00 92.19 73 ASP A O 1
ATOM 607 N N . PHE A 1 74 ? -0.421 -6.320 -15.083 1.00 93.31 74 PHE A N 1
ATOM 608 C CA . PHE A 1 74 ? 0.951 -5.813 -15.146 1.00 93.31 74 PHE A CA 1
ATOM 609 C C . PHE A 1 74 ? 1.305 -5.288 -16.545 1.00 93.31 74 PHE A C 1
ATOM 611 O O . PHE A 1 74 ? 2.483 -5.134 -16.842 1.00 93.31 74 PHE A O 1
ATOM 618 N N . GLU A 1 75 ? 0.320 -5.001 -17.402 1.00 91.50 75 GLU A N 1
ATOM 619 C CA . GLU A 1 75 ? 0.552 -4.639 -18.812 1.00 91.50 75 GLU A CA 1
ATOM 620 C C . GLU A 1 75 ? 1.388 -3.362 -18.967 1.00 91.50 75 GLU A C 1
ATOM 622 O O . GLU A 1 75 ? 2.240 -3.269 -19.843 1.00 91.50 75 GLU A O 1
ATOM 627 N N . ARG A 1 76 ? 1.190 -2.393 -18.066 1.00 92.38 76 ARG A N 1
ATOM 628 C CA . ARG A 1 76 ? 1.977 -1.146 -17.999 1.00 92.38 76 ARG A CA 1
ATOM 629 C C . ARG A 1 76 ? 3.217 -1.250 -17.107 1.00 92.38 76 ARG A C 1
ATOM 631 O O . ARG A 1 76 ? 3.949 -0.274 -16.931 1.00 92.38 76 ARG A O 1
ATOM 638 N N . GLY A 1 77 ? 3.432 -2.419 -16.509 1.00 94.62 77 GLY A N 1
ATOM 639 C CA . GLY A 1 77 ? 4.530 -2.652 -15.591 1.00 94.62 77 GLY A CA 1
ATOM 640 C C . GLY A 1 77 ? 5.869 -2.664 -16.316 1.00 94.62 77 GLY A C 1
ATOM 641 O O . GLY A 1 77 ? 6.024 -3.326 -17.338 1.00 94.62 77 GLY A O 1
ATOM 642 N N . HIS A 1 78 ? 6.848 -1.946 -15.781 1.00 96.19 78 HIS A N 1
ATOM 643 C CA . HIS A 1 78 ? 8.185 -1.867 -16.364 1.00 96.19 78 HIS A CA 1
ATOM 644 C C . HIS A 1 78 ? 9.238 -1.629 -15.283 1.00 96.19 78 HIS A C 1
ATOM 646 O O . HIS A 1 78 ? 8.921 -1.351 -14.121 1.00 96.19 78 HIS A O 1
ATOM 652 N N . TYR A 1 79 ? 10.507 -1.772 -15.659 1.00 97.81 79 TYR A N 1
ATOM 653 C CA . TYR A 1 79 ? 11.609 -1.465 -14.760 1.00 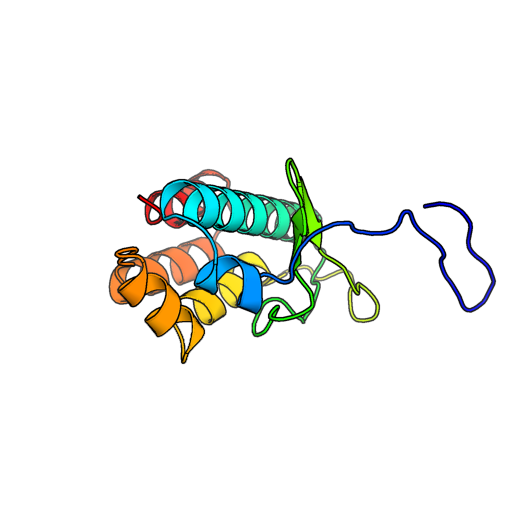97.81 79 TYR A CA 1
ATOM 654 C C . TYR A 1 79 ? 11.783 0.047 -14.608 1.00 97.81 79 TYR A C 1
ATOM 656 O O . TYR A 1 79 ? 11.835 0.774 -15.594 1.00 97.81 79 TYR A O 1
ATOM 664 N N . ASP A 1 80 ? 11.917 0.505 -13.369 1.00 96.00 80 ASP A N 1
ATOM 665 C CA . ASP A 1 80 ? 12.173 1.896 -13.011 1.00 96.00 80 ASP A CA 1
ATOM 666 C C . ASP A 1 80 ? 13.197 1.931 -11.868 1.00 96.00 80 ASP A C 1
ATOM 668 O O . ASP A 1 80 ? 13.106 1.186 -10.888 1.00 96.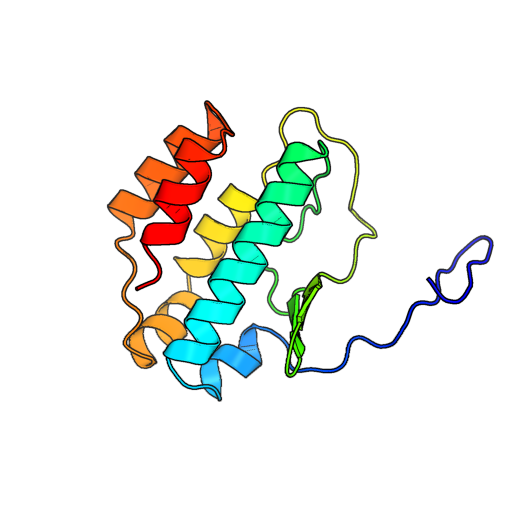00 80 ASP A O 1
ATOM 672 N N . MET A 1 81 ? 14.185 2.819 -11.968 1.00 94.88 81 MET A N 1
ATOM 673 C CA . MET A 1 81 ? 15.175 3.042 -10.913 1.00 94.88 81 MET A CA 1
ATOM 674 C C . MET A 1 81 ? 14.566 3.693 -9.661 1.00 94.88 81 MET A C 1
ATOM 676 O O . MET A 1 81 ? 15.104 3.522 -8.555 1.00 94.88 81 MET A O 1
ATOM 680 N N . SER A 1 82 ? 13.433 4.383 -9.809 1.00 94.31 82 SER A N 1
ATOM 681 C CA . SER A 1 82 ? 12.677 5.079 -8.766 1.00 94.31 82 SER A CA 1
ATOM 682 C C . SER A 1 82 ? 11.184 4.685 -8.768 1.00 94.31 82 SER A C 1
ATOM 684 O O . SER A 1 82 ? 10.315 5.547 -8.931 1.00 94.31 82 SER A O 1
ATOM 686 N N . PRO A 1 83 ? 10.858 3.397 -8.537 1.00 96.94 83 PRO A N 1
ATOM 687 C CA . PRO A 1 83 ? 9.480 2.918 -8.534 1.00 96.94 83 PRO A CA 1
ATOM 688 C C . PRO A 1 83 ? 8.696 3.528 -7.365 1.00 96.94 83 PRO A C 1
ATOM 690 O O . PRO A 1 83 ? 9.252 3.860 -6.312 1.00 96.94 83 PRO A O 1
ATOM 693 N N . LYS A 1 84 ? 7.386 3.701 -7.559 1.00 96.94 84 LYS A N 1
ATOM 694 C CA . LYS A 1 84 ? 6.532 4.495 -6.657 1.00 96.94 84 LYS A CA 1
ATOM 695 C C . LYS A 1 84 ? 5.356 3.711 -6.085 1.00 96.94 84 LYS A C 1
ATOM 697 O O . LYS A 1 84 ? 4.451 4.341 -5.533 1.00 96.94 84 LYS A O 1
ATOM 702 N N . ASN A 1 85 ? 5.353 2.379 -6.156 1.00 98.31 85 ASN A N 1
ATOM 703 C CA . ASN A 1 85 ? 4.180 1.561 -5.830 1.00 98.31 85 ASN A CA 1
ATOM 704 C C . ASN A 1 85 ? 3.701 1.788 -4.389 1.00 98.31 85 ASN A C 1
ATOM 706 O O . ASN A 1 85 ? 2.504 1.963 -4.159 1.00 98.31 85 ASN A O 1
ATOM 710 N N . VAL A 1 86 ? 4.618 1.840 -3.410 1.00 98.44 86 VAL A N 1
ATOM 711 C CA . VAL A 1 86 ? 4.250 2.112 -2.006 1.00 98.44 86 VAL A CA 1
ATOM 712 C C . VAL A 1 86 ? 3.663 3.513 -1.857 1.00 98.44 86 VAL A C 1
ATOM 714 O O . VAL A 1 86 ? 2.616 3.677 -1.236 1.00 98.44 86 VAL A O 1
ATOM 717 N N . THR A 1 87 ? 4.303 4.531 -2.438 1.00 97.94 87 THR A N 1
ATOM 718 C CA . THR A 1 87 ? 3.849 5.927 -2.303 1.00 97.94 87 THR A CA 1
ATOM 719 C C . THR A 1 87 ? 2.530 6.200 -3.022 1.00 97.94 87 THR A C 1
ATOM 721 O O . THR A 1 87 ? 1.686 6.918 -2.489 1.00 97.94 87 THR A O 1
ATOM 724 N N . GLN A 1 88 ? 2.322 5.586 -4.187 1.00 97.69 88 GLN A N 1
ATOM 725 C CA . GLN A 1 88 ? 1.055 5.612 -4.908 1.00 97.69 88 GLN A CA 1
ATOM 726 C C . GLN A 1 88 ? -0.049 4.943 -4.080 1.00 97.69 88 GLN A C 1
ATOM 728 O O . GLN A 1 88 ? -1.133 5.505 -3.936 1.00 97.69 88 GLN A O 1
ATOM 733 N N . PHE A 1 89 ? 0.243 3.806 -3.438 1.00 98.31 89 PHE A N 1
ATOM 734 C CA . PHE A 1 89 ? -0.738 3.158 -2.574 1.00 98.31 89 PHE A CA 1
ATOM 735 C C . PHE A 1 89 ? -1.046 3.984 -1.315 1.00 98.31 89 PHE A C 1
ATOM 737 O O . PHE A 1 89 ? -2.210 4.089 -0.939 1.00 98.31 89 PHE A O 1
ATOM 744 N N . CYS A 1 90 ? -0.055 4.664 -0.715 1.00 97.94 90 CYS A N 1
ATOM 745 C CA . CYS A 1 90 ? -0.291 5.651 0.351 1.00 97.94 90 CYS A CA 1
ATOM 746 C C . CYS A 1 90 ? -1.256 6.763 -0.092 1.00 97.94 90 CYS A C 1
ATOM 748 O O . CYS A 1 90 ? -2.115 7.179 0.682 1.00 97.94 90 CYS A O 1
ATOM 750 N N . GLN A 1 91 ? -1.116 7.262 -1.325 1.00 96.62 91 GLN A N 1
ATOM 751 C CA . GLN A 1 91 ? -2.032 8.259 -1.882 1.00 96.62 91 GLN A CA 1
ATOM 752 C C . GLN A 1 91 ? -3.443 7.688 -2.048 1.00 96.62 91 GLN A C 1
ATOM 754 O O . GLN A 1 91 ? -4.411 8.348 -1.675 1.00 96.62 91 GLN A O 1
ATOM 759 N N . PHE A 1 92 ? -3.566 6.468 -2.562 1.00 97.38 92 PHE A N 1
ATOM 760 C CA . PHE A 1 92 ? -4.859 5.820 -2.740 1.00 97.38 92 PHE A CA 1
ATOM 761 C C . PHE A 1 92 ? -5.619 5.665 -1.415 1.00 97.38 92 PHE A C 1
ATOM 763 O O . PHE A 1 92 ? -6.762 6.103 -1.309 1.00 97.38 92 PHE A O 1
ATOM 770 N N . ILE A 1 93 ? -4.982 5.110 -0.377 1.00 96.69 93 ILE A N 1
ATOM 771 C CA . ILE A 1 93 ? -5.676 4.801 0.887 1.00 96.69 93 ILE A CA 1
ATOM 772 C C . ILE A 1 93 ? -6.148 6.038 1.663 1.00 96.69 93 ILE A C 1
ATOM 774 O O . ILE A 1 93 ? -7.021 5.918 2.518 1.00 96.69 93 ILE A O 1
ATOM 778 N N . ARG A 1 94 ? -5.575 7.216 1.384 1.00 94.62 94 ARG A N 1
ATOM 779 C CA . ARG A 1 94 ? -5.901 8.473 2.076 1.00 94.62 94 ARG A CA 1
ATOM 780 C C . ARG A 1 94 ? -6.849 9.381 1.293 1.00 94.62 94 ARG A C 1
ATOM 782 O O . ARG A 1 94 ? -7.162 10.458 1.780 1.00 94.62 94 ARG A O 1
ATOM 789 N N . THR A 1 95 ? -7.249 9.020 0.072 1.00 91.44 95 THR A N 1
ATOM 790 C CA . THR A 1 95 ? -8.034 9.918 -0.791 1.00 91.44 95 THR A CA 1
ATOM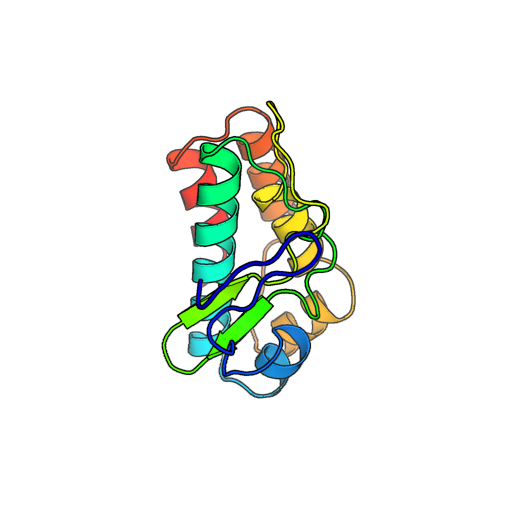 791 C C . THR A 1 95 ? -9.397 9.348 -1.178 1.00 91.44 95 THR A C 1
ATOM 793 O O . THR A 1 95 ? -9.583 8.140 -1.342 1.00 91.44 95 THR A O 1
ATOM 796 N N . GLY A 1 96 ? -10.363 10.257 -1.340 1.00 93.00 96 GLY A N 1
ATOM 797 C CA . GLY A 1 96 ? -11.695 9.979 -1.875 1.00 93.00 96 GLY A CA 1
ATOM 798 C C . GLY A 1 96 ? -12.501 8.941 -1.089 1.00 93.00 96 GLY A C 1
ATOM 799 O O . GLY A 1 96 ? -12.288 8.702 0.099 1.00 93.00 96 GLY A O 1
ATOM 800 N N . ARG A 1 97 ? -13.418 8.280 -1.803 1.00 94.94 97 ARG A N 1
ATOM 801 C CA . ARG A 1 97 ? -14.377 7.314 -1.239 1.00 94.94 97 ARG A CA 1
ATOM 802 C C . ARG A 1 97 ? -13.725 6.117 -0.549 1.00 94.94 97 ARG A C 1
ATOM 804 O O . ARG A 1 97 ? -14.334 5.504 0.321 1.00 94.94 97 ARG A O 1
ATOM 811 N N . PHE A 1 98 ? -12.497 5.757 -0.928 1.00 95.94 98 PHE A N 1
ATOM 812 C CA . PHE A 1 98 ? -11.806 4.642 -0.283 1.00 95.94 98 PHE A CA 1
ATOM 813 C C . PHE A 1 98 ? -11.402 4.999 1.152 1.00 95.94 98 PHE A C 1
ATOM 815 O O . PHE A 1 98 ? -11.623 4.206 2.064 1.00 95.94 98 PHE A O 1
ATOM 822 N N . ALA A 1 99 ? -10.894 6.214 1.377 1.00 96.12 99 ALA A N 1
ATOM 823 C CA . ALA A 1 99 ? -10.587 6.699 2.720 1.00 96.12 99 ALA A CA 1
ATOM 824 C C . ALA A 1 99 ? -11.847 6.805 3.598 1.00 96.12 99 ALA A C 1
ATOM 826 O O . ALA A 1 99 ? -11.814 6.444 4.773 1.00 96.12 99 ALA A O 1
ATOM 827 N N . GLU A 1 100 ? -12.975 7.237 3.027 1.00 96.94 100 GLU A N 1
ATOM 828 C CA . GLU A 1 100 ? -14.277 7.248 3.711 1.00 96.94 100 GLU A CA 1
ATOM 829 C C . GLU A 1 100 ? -14.729 5.834 4.101 1.00 96.94 100 GLU A C 1
ATOM 831 O O . GLU A 1 100 ? -15.120 5.602 5.246 1.00 96.94 100 GLU A O 1
ATOM 836 N N . ALA A 1 101 ? -14.599 4.858 3.196 1.00 97.31 101 ALA A N 1
ATOM 837 C CA . ALA A 1 101 ? -14.913 3.461 3.487 1.00 97.31 101 ALA A CA 1
ATOM 838 C C . ALA A 1 101 ? -14.062 2.905 4.645 1.00 97.31 101 ALA A C 1
ATOM 840 O O . ALA A 1 101 ? -14.584 2.206 5.515 1.00 97.31 101 ALA A O 1
ATOM 841 N N . LEU A 1 102 ? -12.773 3.262 4.710 1.00 97.38 102 LEU A N 1
ATOM 842 C CA . LEU A 1 102 ? -11.909 2.901 5.839 1.00 97.38 102 LEU A CA 1
ATOM 843 C C . LEU A 1 102 ? -12.391 3.531 7.153 1.00 97.38 102 LEU A C 1
ATOM 845 O O . LEU A 1 102 ? -12.514 2.819 8.155 1.00 97.38 102 LEU A O 1
ATOM 849 N N . LYS A 1 103 ? -12.738 4.825 7.143 1.00 96.75 103 LYS A N 1
ATOM 850 C CA . LYS A 1 103 ? -13.281 5.537 8.315 1.00 96.75 103 LYS A CA 1
ATOM 851 C C . LYS A 1 103 ? -14.582 4.887 8.810 1.00 96.75 103 LYS A C 1
ATOM 853 O O . LYS A 1 103 ? -14.702 4.622 10.005 1.00 96.75 103 LYS A O 1
ATOM 858 N N . ASN A 1 104 ? -15.489 4.497 7.910 1.00 97.19 104 ASN A N 1
ATOM 859 C CA . ASN A 1 104 ? -16.728 3.775 8.248 1.00 97.19 104 ASN A CA 1
ATOM 860 C C . ASN A 1 104 ? -16.466 2.404 8.896 1.00 97.19 104 ASN A C 1
ATOM 862 O O . ASN A 1 104 ? -17.240 1.937 9.731 1.00 97.19 104 ASN A O 1
ATOM 866 N N . LYS A 1 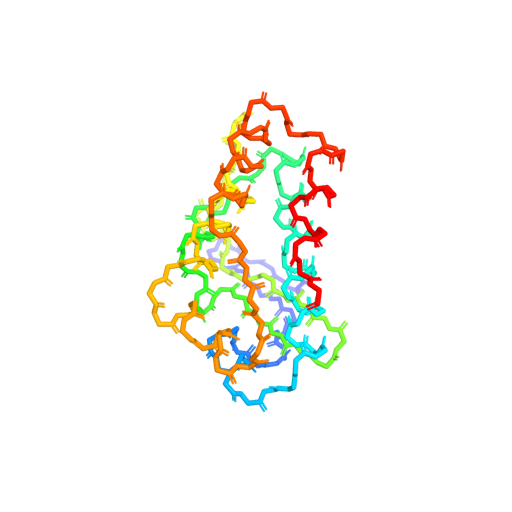105 ? -15.334 1.771 8.574 1.00 97.19 105 LYS A N 1
ATOM 867 C CA . LYS A 1 105 ? -14.855 0.530 9.210 1.00 97.19 105 LYS A CA 1
ATOM 868 C C . LYS A 1 105 ? -14.018 0.783 10.472 1.00 97.19 105 LYS A C 1
ATOM 870 O O . LYS A 1 105 ? -13.378 -0.137 10.989 1.00 97.19 105 LYS A O 1
ATOM 875 N N . LYS A 1 106 ? -14.044 2.017 10.992 1.00 96.62 106 LYS A N 1
ATOM 876 C CA . LYS A 1 106 ? -13.278 2.519 12.145 1.00 96.62 106 LYS 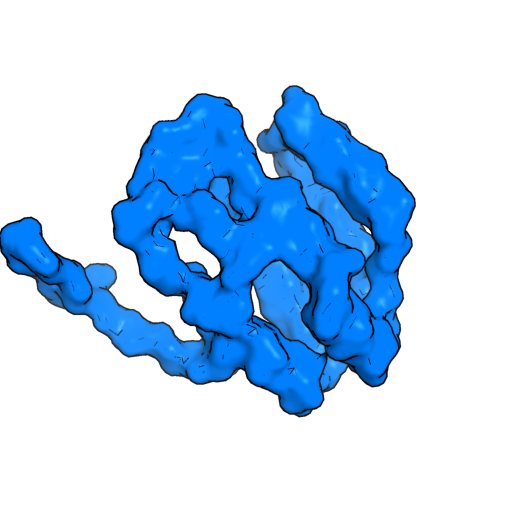A CA 1
ATOM 877 C C . LYS A 1 106 ? -11.757 2.492 11.935 1.00 96.62 106 LYS A C 1
ATOM 879 O O . LYS A 1 106 ? -11.008 2.573 12.906 1.00 96.62 106 LYS A O 1
ATOM 884 N N . ILE A 1 107 ? -11.276 2.353 10.700 1.00 97.19 107 ILE A N 1
ATOM 885 C CA . ILE A 1 107 ? -9.848 2.361 10.363 1.00 97.19 107 ILE A CA 1
ATOM 886 C C . ILE A 1 107 ? -9.444 3.810 10.097 1.00 97.19 107 ILE A C 1
ATOM 888 O O . ILE A 1 107 ? -9.662 4.346 9.012 1.00 97.19 107 ILE A O 1
ATOM 892 N N . PHE A 1 108 ? -8.864 4.444 11.111 1.00 95.06 108 PHE A N 1
ATOM 893 C CA . PHE A 1 108 ? -8.380 5.816 11.032 1.00 95.06 108 PHE A CA 1
ATOM 894 C C . PHE A 1 108 ? -6.889 5.819 10.720 1.00 95.06 108 PHE A C 1
ATOM 896 O O . PHE A 1 108 ? -6.103 5.158 11.397 1.00 95.06 108 PHE A O 1
ATOM 903 N N . ILE A 1 109 ? -6.514 6.564 9.686 1.00 94.81 109 ILE A N 1
ATOM 904 C CA . ILE A 1 109 ? -5.130 6.724 9.254 1.00 94.81 109 ILE A CA 1
ATOM 905 C C . ILE A 1 109 ? -4.792 8.199 9.407 1.00 94.81 109 ILE A C 1
ATOM 907 O O . ILE A 1 109 ? -5.484 9.046 8.849 1.00 94.81 109 ILE A O 1
ATOM 911 N N . ASP A 1 110 ? -3.747 8.498 10.175 1.00 95.25 110 ASP A N 1
ATOM 912 C CA . ASP A 1 110 ? -3.224 9.856 10.297 1.00 95.25 110 ASP A CA 1
ATOM 913 C C . ASP A 1 110 ? -2.631 10.282 8.946 1.00 95.25 110 ASP A C 1
ATOM 915 O O . ASP A 1 110 ? -1.584 9.787 8.518 1.00 95.25 110 ASP A O 1
ATOM 919 N N . GLU A 1 111 ? -3.347 11.160 8.245 1.00 93.44 111 GLU A N 1
ATOM 920 C CA . GLU A 1 111 ? -3.010 11.580 6.886 1.00 93.44 111 GLU A CA 1
ATOM 921 C C . GLU A 1 111 ? -1.703 12.383 6.841 1.00 93.44 111 GLU A C 1
ATOM 923 O O . GLU A 1 111 ? -0.889 12.185 5.932 1.00 93.44 111 GLU A O 1
ATOM 928 N N . ALA A 1 112 ? -1.470 13.250 7.832 1.00 95.56 112 ALA A N 1
ATOM 929 C CA . ALA A 1 112 ? -0.265 14.070 7.915 1.00 95.56 112 ALA A CA 1
ATOM 930 C C . ALA A 1 112 ? 0.966 13.194 8.177 1.00 95.56 112 ALA A C 1
ATOM 932 O O . ALA A 1 112 ? 1.990 13.319 7.490 1.00 95.56 112 ALA A O 1
ATOM 933 N N . LEU A 1 113 ? 0.845 12.245 9.107 1.00 97.44 113 LEU A N 1
ATOM 934 C CA . LEU A 1 113 ? 1.902 11.287 9.399 1.00 97.44 113 LEU A CA 1
ATOM 935 C C . LEU A 1 113 ? 2.154 10.349 8.212 1.00 97.44 113 LEU A C 1
ATOM 937 O O . LEU A 1 113 ? 3.310 10.143 7.843 1.00 97.44 113 LEU A O 1
ATOM 941 N N . LEU A 1 114 ? 1.111 9.826 7.559 1.00 97.56 114 LEU A N 1
ATOM 942 C CA . LEU A 1 114 ? 1.260 8.979 6.371 1.00 97.56 114 LEU A CA 1
ATOM 943 C C . LEU A 1 114 ? 2.006 9.711 5.248 1.00 97.56 114 LEU A C 1
ATOM 945 O O . LEU A 1 114 ? 2.901 9.133 4.629 1.00 97.56 114 LEU A O 1
ATOM 949 N N . LEU A 1 115 ? 1.672 10.980 4.999 1.00 96.50 115 LEU A N 1
ATOM 950 C CA . LEU A 1 115 ? 2.351 11.815 4.006 1.00 96.50 115 LEU A CA 1
ATOM 951 C C . LEU A 1 115 ? 3.824 12.041 4.352 1.00 96.50 115 LEU A C 1
ATOM 953 O O . LEU A 1 115 ? 4.681 11.928 3.473 1.00 96.50 115 LEU A O 1
ATOM 957 N N . SER A 1 116 ? 4.122 12.335 5.617 1.00 98.06 116 SER A N 1
ATOM 958 C CA . SER A 1 116 ? 5.496 12.485 6.104 1.00 98.06 116 SER A CA 1
ATOM 959 C C . SER A 1 116 ? 6.306 11.198 5.895 1.00 98.06 116 SER A C 1
ATOM 961 O O . SER A 1 116 ? 7.355 11.208 5.249 1.00 98.06 116 SER A O 1
ATOM 963 N N . LEU A 1 117 ? 5.760 10.051 6.310 1.00 98.25 117 LEU A N 1
ATOM 964 C CA . LEU A 1 117 ? 6.410 8.750 6.146 1.00 98.25 117 LEU A CA 1
ATOM 965 C C . LEU A 1 117 ? 6.567 8.338 4.675 1.00 98.25 117 LEU A C 1
ATOM 967 O O . LEU A 1 117 ? 7.576 7.733 4.311 1.00 98.25 117 LEU A O 1
ATOM 971 N N . ALA A 1 118 ? 5.606 8.675 3.811 1.00 97.88 118 ALA A N 1
ATOM 972 C CA . ALA A 1 118 ? 5.709 8.436 2.374 1.00 97.88 118 ALA A CA 1
ATOM 973 C C . ALA A 1 118 ? 6.831 9.272 1.733 1.00 97.88 118 ALA A C 1
ATOM 975 O O . ALA A 1 118 ? 7.545 8.766 0.866 1.00 97.88 118 ALA A O 1
ATOM 976 N N . LYS A 1 119 ? 7.035 10.523 2.180 1.00 97.81 119 LYS A N 1
ATOM 977 C CA . LYS A 1 119 ? 8.166 11.364 1.748 1.00 97.81 119 LYS A CA 1
ATOM 978 C C . LYS A 1 119 ? 9.506 10.770 2.193 1.00 97.81 119 LYS A C 1
ATOM 980 O O . LYS A 1 119 ? 10.418 10.685 1.372 1.00 97.81 119 LYS A O 1
ATOM 985 N N . ASP A 1 120 ? 9.609 10.315 3.442 1.00 98.00 120 ASP A N 1
ATOM 986 C CA . ASP A 1 120 ? 10.806 9.635 3.960 1.00 98.00 120 ASP A CA 1
ATOM 987 C C . ASP A 1 120 ? 11.129 8.371 3.154 1.00 98.00 120 ASP A C 1
ATOM 989 O O . ASP A 1 120 ? 12.271 8.150 2.749 1.00 98.00 120 ASP A O 1
ATOM 993 N N . TYR A 1 121 ? 10.111 7.550 2.877 1.00 98.38 121 TYR A N 1
ATOM 994 C CA . TYR A 1 121 ? 10.264 6.342 2.073 1.00 98.38 121 TYR A CA 1
ATOM 995 C C . TYR A 1 121 ? 10.695 6.655 0.636 1.00 98.38 121 TYR A C 1
ATOM 997 O O . TYR A 1 121 ? 11.605 6.005 0.130 1.00 98.38 121 TYR A O 1
ATOM 1005 N N . LYS A 1 122 ? 10.105 7.674 -0.005 1.00 96.25 122 LYS A N 1
ATOM 1006 C CA . LYS A 1 122 ? 10.487 8.104 -1.361 1.00 96.25 122 LYS A CA 1
ATOM 1007 C C . LYS A 1 122 ? 11.966 8.493 -1.441 1.00 96.25 122 LYS A C 1
ATOM 1009 O O . LYS A 1 122 ? 12.624 8.170 -2.422 1.00 96.25 122 LYS A O 1
ATOM 1014 N N . LYS A 1 123 ? 12.483 9.184 -0.418 1.00 96.75 123 LYS A N 1
ATOM 1015 C CA . LYS A 1 123 ? 13.904 9.555 -0.330 1.00 96.75 123 LYS A CA 1
ATOM 1016 C C . LYS A 1 123 ? 14.795 8.340 -0.066 1.00 96.75 123 LYS A C 1
ATOM 1018 O O . LYS A 1 123 ? 15.883 8.250 -0.620 1.00 96.75 123 LYS A O 1
ATOM 1023 N N . GLN A 1 124 ? 14.351 7.425 0.799 1.00 96.06 124 GLN A N 1
ATOM 1024 C CA . GLN A 1 124 ? 15.116 6.251 1.221 1.00 96.06 124 GLN A CA 1
ATOM 1025 C C . GLN A 1 124 ? 14.200 5.014 1.362 1.00 96.06 124 GLN A C 1
ATOM 1027 O O . GLN A 1 124 ? 13.659 4.773 2.452 1.00 96.06 124 GLN A O 1
ATOM 1032 N N . PRO A 1 125 ? 14.043 4.188 0.305 1.00 95.31 125 PRO A N 1
ATOM 1033 C CA . PRO A 1 125 ? 13.138 3.030 0.285 1.00 95.31 125 PRO A CA 1
ATOM 1034 C C . PRO A 1 125 ? 13.739 1.821 1.029 1.00 95.31 125 PRO A C 1
ATOM 1036 O O . PRO A 1 125 ? 14.089 0.770 0.475 1.00 95.31 125 PRO A O 1
ATOM 1039 N N . THR A 1 126 ? 13.909 1.988 2.339 1.00 97.06 126 THR A N 1
ATOM 1040 C CA . THR A 1 126 ? 14.447 0.981 3.258 1.00 97.06 126 THR A CA 1
ATOM 1041 C C . THR A 1 126 ? 13.325 0.186 3.920 1.00 97.06 126 THR A C 1
ATOM 1043 O O . THR A 1 126 ? 12.201 0.667 4.085 1.00 97.06 126 THR A O 1
ATOM 1046 N N . GLY A 1 127 ? 13.642 -1.023 4.394 1.00 97.81 127 GLY A N 1
ATOM 1047 C CA . GLY A 1 127 ? 12.696 -1.812 5.189 1.00 97.81 127 GLY A CA 1
ATOM 1048 C C . GLY A 1 127 ? 12.260 -1.096 6.476 1.00 97.81 127 GLY A C 1
ATOM 1049 O O . GLY A 1 127 ? 11.127 -1.267 6.915 1.00 97.81 127 GLY A O 1
ATOM 1050 N N . LYS A 1 128 ? 13.122 -0.246 7.056 1.00 98.00 128 LYS A N 1
ATOM 1051 C CA . LYS A 1 128 ? 12.790 0.589 8.223 1.00 98.00 128 LYS A CA 1
ATOM 1052 C C . LYS A 1 128 ? 11.684 1.592 7.887 1.00 98.00 128 LYS A C 1
ATOM 1054 O O . LYS A 1 128 ? 10.675 1.624 8.588 1.00 98.00 128 LYS A O 1
ATOM 1059 N N . ASN A 1 129 ? 11.840 2.361 6.808 1.00 98.00 129 ASN A N 1
ATOM 1060 C CA . ASN A 1 129 ? 10.836 3.346 6.395 1.00 98.00 129 ASN A CA 1
ATOM 1061 C C . ASN A 1 129 ? 9.526 2.681 5.960 1.00 98.00 129 ASN A C 1
ATOM 1063 O O . ASN A 1 129 ? 8.452 3.133 6.350 1.00 98.00 129 ASN A O 1
ATOM 1067 N N . PHE A 1 130 ? 9.604 1.542 5.268 1.00 98.38 130 PHE A N 1
ATOM 1068 C CA . PHE A 1 130 ? 8.422 0.748 4.937 1.00 98.38 130 PHE A CA 1
ATOM 1069 C C . PHE A 1 130 ? 7.652 0.278 6.184 1.00 98.38 130 PHE A C 1
ATOM 1071 O O . PHE A 1 130 ? 6.432 0.433 6.266 1.00 98.38 130 PHE A O 1
ATOM 1078 N N . ARG A 1 131 ? 8.350 -0.261 7.196 1.00 98.00 131 ARG A N 1
ATOM 1079 C CA . ARG A 1 131 ? 7.711 -0.715 8.443 1.00 98.00 131 ARG A CA 1
ATOM 1080 C C . ARG A 1 131 ? 6.992 0.415 9.180 1.00 98.00 131 ARG A C 1
ATOM 1082 O O . ARG A 1 131 ? 5.927 0.155 9.734 1.00 98.00 131 ARG A O 1
ATOM 1089 N N . ARG A 1 132 ? 7.531 1.642 9.153 1.00 97.94 132 ARG A N 1
ATOM 1090 C CA . ARG A 1 132 ? 6.880 2.829 9.741 1.00 97.94 132 ARG A CA 1
ATOM 1091 C C . ARG A 1 132 ? 5.530 3.107 9.074 1.00 97.94 132 ARG A C 1
ATOM 1093 O O . ARG A 1 132 ? 4.547 3.272 9.785 1.00 97.94 132 ARG A O 1
ATOM 1100 N N . ILE A 1 133 ? 5.459 3.073 7.738 1.00 98.00 133 ILE A N 1
ATOM 1101 C CA . ILE A 1 133 ? 4.194 3.223 6.990 1.00 98.00 133 ILE A CA 1
ATOM 1102 C C . ILE A 1 133 ? 3.209 2.116 7.384 1.00 98.00 133 ILE A C 1
ATOM 1104 O O . ILE A 1 133 ? 2.075 2.387 7.772 1.00 98.00 133 ILE A O 1
ATOM 1108 N N . ARG A 1 134 ? 3.654 0.853 7.348 1.00 96.06 134 ARG A N 1
ATOM 1109 C CA . ARG A 1 134 ? 2.799 -0.309 7.642 1.00 96.06 134 ARG A CA 1
ATOM 1110 C C . ARG A 1 134 ? 2.236 -0.300 9.071 1.00 96.06 134 ARG A C 1
ATOM 1112 O O . ARG A 1 134 ? 1.159 -0.848 9.303 1.00 96.06 134 ARG A O 1
ATOM 1119 N N . ALA A 1 135 ? 2.955 0.296 10.023 1.00 96.12 135 ALA A N 1
ATOM 1120 C CA . ALA A 1 135 ? 2.549 0.390 11.425 1.00 96.12 135 ALA A CA 1
ATOM 1121 C C . ALA A 1 135 ? 1.358 1.338 11.668 1.00 96.12 135 ALA A C 1
ATOM 1123 O O . ALA A 1 135 ? 0.736 1.251 12.725 1.00 96.12 135 ALA A O 1
ATOM 1124 N N . LEU A 1 136 ? 1.011 2.197 10.700 1.00 94.69 136 LEU A N 1
ATOM 1125 C CA . LEU A 1 136 ? -0.176 3.058 10.783 1.00 94.69 136 LEU A CA 1
ATOM 1126 C C . LEU A 1 136 ? -1.492 2.278 10.685 1.00 94.69 136 LEU A C 1
ATOM 1128 O O . LEU A 1 136 ? -2.522 2.742 11.160 1.00 94.69 136 LEU A O 1
ATOM 1132 N N . LEU A 1 137 ? -1.466 1.080 10.099 1.00 92.38 137 LEU A N 1
ATOM 1133 C CA . LEU A 1 137 ? -2.634 0.212 9.992 1.00 92.38 137 LEU A CA 1
ATOM 1134 C C . LEU A 1 137 ? -2.808 -0.583 11.299 1.00 92.38 137 LEU A C 1
ATOM 1136 O O . LEU A 1 137 ? -2.264 -1.686 11.440 1.00 92.38 137 LEU A O 1
ATOM 1140 N N . LYS A 1 138 ? -3.529 -0.003 12.263 1.00 83.25 138 LYS A N 1
ATOM 1141 C CA . LYS A 1 138 ? -3.847 -0.603 13.572 1.00 83.25 138 LYS A CA 1
ATOM 1142 C C . LYS A 1 138 ? -5.260 -1.155 13.623 1.00 83.25 138 LYS A C 1
ATOM 1144 O O . LYS A 1 138 ? -6.177 -0.478 13.113 1.00 83.25 138 LYS A O 1
#

Secondary structure (DSSP, 8-state):
--EE-SS-EE-----SEEHHHHHHHS-HHHHHHHHHHHHHHHHHHHHTTEE-S-TTS-TTTEEE-SS-EEE---TT-EE-SS--HHHHHHHHHTSHHHHHHHHHTT----HHHHHHHHHHHHH---HHHHHHHHTT--

Radius of gyration: 15.05 Å; chains: 1; bounding box: 33×36×42 Å

Foldseek 3Di:
DPDDDPPDDDDDDQDAAFLLVCLQPDALVLNLVLLLQQLVVLLVCQVVQKAQVCLLPCRPQWGDDPPDIDGDDSVVIDGHPQHQNNVSVLNNCCDDPNVVSCVVSVFDADNVQSNVLSVVCSVPVDPVSSVSNSVSSD